Protein AF-A0A2T0SYJ7-F1 (afdb_monomer)

Radius of gyration: 14.95 Å; Cα contacts (8 Å, |Δi|>4): 215; chains: 1; bounding box: 53×26×45 Å

Nearest PDB structures (foldseek):
  6evk-assembly1_C  TM=2.435E-01  e=1.476E-01  Influenza A virus (A/little yellow-shouldered bat/Guatemala/060/2010(H17N10))
  9f37-assembly1_C  TM=2.510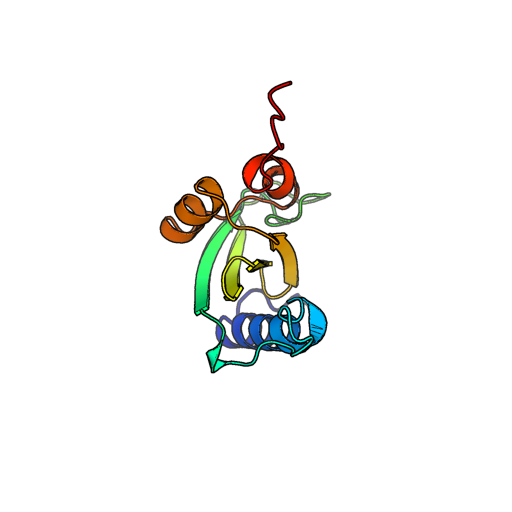E-01  e=4.273E-01  Influenza A virus
  4u6o-assembly2_B  TM=2.424E-01  e=6.620E-01  Influenza A virus (A/Puerto Rico/8/1934(H1N1))
  6eux-assembly1_A  TM=1.735E-01  e=4.273E-01  Influenza B virus (B/Memphis/13/2003)
  3gc2-assembly1_A  TM=2.279E-01  e=1.492E+00  Salmonella enterica subsp. enterica serovar Typhimurium

Foldseek 3Di:
DDALFPDQVVLQVLLQVCCQPPVPAADPVRHGDDPVQKDKDKDKDWAQFPCRLADDDTDRDIDIGIWMWIDGPQKIWIDTSSHTQDIQHGFDPQNVVCSVVVHDHRSVVCCVRGDDPPPPDD

Mean predicted aligned error: 6.29 Å

Solvent-accessible surface area (backbone atoms only — not comparable to full-atom values): 7107 Å² total; per-residue (Å²): 137,83,78,75,56,81,47,69,66,58,28,47,52,46,41,54,51,46,34,53,74,62,72,54,70,51,48,101,84,68,49,65,58,52,81,90,56,47,49,80,46,77,48,76,38,80,25,78,22,64,35,45,51,66,56,77,99,42,55,92,38,81,34,74,31,41,34,37,39,43,33,44,88,51,27,35,41,36,21,53,46,42,39,83,61,53,73,37,79,52,67,40,69,59,43,54,52,22,59,75,66,61,52,74,66,30,48,79,50,36,54,76,59,34,48,80,77,82,78,73,84,128

pLDDT: mean 86.08, std 15.87, range [32.88, 98.06]

Organ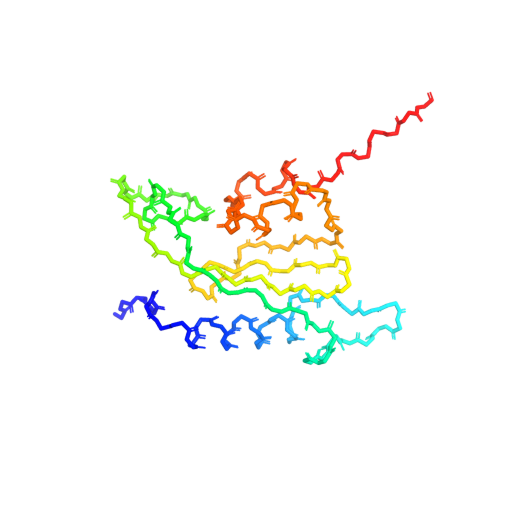ism: NCBI:txid1469603

Secondary structure (DSSP, 8-state):
-----S-HHHHHHHHHHHIIIIISPP-TTSPPP-GGG-EEEEEEEEESSTTGGG-SS--S--EEEEEEEEEETTEEEEEETTEEEEEESS--HHHHHHHHTT-PPPHHHHHHHHS-------

Sequence (122 aa):
MALTADNPVESLAQAVYTALAVDLLPNDQGRRPYQGDINCYHFQQTWGSTALGFGGMGGSAITQAYTTVIVCKQQAVVYFGGRKAYRVDQMNQNFADDLKNHRMASCKRAAERYTEEQLTEV

Structure (mmCIF, N/CA/C/O backbone):
data_AF-A0A2T0SYJ7-F1
#
_entry.id   AF-A0A2T0SYJ7-F1
#
loop_
_atom_site.group_PDB
_atom_site.id
_atom_site.type_symbol
_atom_site.label_atom_id
_atom_site.label_alt_id
_atom_site.label_comp_id
_atom_site.label_asym_id
_atom_site.label_entity_id
_atom_site.label_seq_id
_atom_site.pdbx_PDB_ins_code
_atom_site.Cartn_x
_atom_site.Cartn_y
_atom_site.Cartn_z
_atom_site.occupancy
_atom_site.B_iso_or_equiv
_atom_site.auth_seq_id
_atom_site.auth_comp_id
_atom_site.auth_asym_id
_atom_site.auth_atom_id
_atom_site.pdbx_PDB_model_num
ATOM 1 N N . MET A 1 1 ? 23.222 4.683 -8.579 1.00 36.66 1 MET A N 1
ATOM 2 C CA . MET A 1 1 ? 22.570 3.936 -7.484 1.00 36.66 1 MET A CA 1
ATOM 3 C C . MET A 1 1 ? 21.149 3.645 -7.942 1.00 36.66 1 MET A C 1
ATOM 5 O O . MET A 1 1 ? 20.275 4.488 -7.790 1.00 36.66 1 MET A O 1
ATOM 9 N N . ALA A 1 2 ? 20.979 2.555 -8.695 1.00 33.56 2 ALA A N 1
ATOM 10 C CA . ALA A 1 2 ? 19.696 2.184 -9.283 1.00 33.56 2 ALA A CA 1
ATOM 11 C C . ALA A 1 2 ? 18.777 1.642 -8.184 1.00 33.56 2 ALA A C 1
ATOM 13 O O . ALA A 1 2 ? 19.228 0.954 -7.272 1.00 33.56 2 ALA A O 1
ATOM 14 N N . LEU A 1 3 ? 17.517 2.049 -8.257 1.00 41.28 3 LEU A N 1
ATOM 15 C CA . LEU A 1 3 ? 16.482 1.821 -7.262 1.00 41.28 3 LEU A CA 1
ATOM 16 C C . LEU A 1 3 ? 16.266 0.320 -7.013 1.00 41.28 3 LEU A C 1
ATOM 18 O O . LEU A 1 3 ? 16.219 -0.481 -7.941 1.00 41.28 3 LEU A O 1
ATOM 22 N N . THR A 1 4 ? 16.106 0.003 -5.736 1.00 47.22 4 THR A N 1
ATOM 23 C CA . THR A 1 4 ? 15.784 -1.251 -5.039 1.00 47.22 4 THR A CA 1
ATOM 24 C C . THR A 1 4 ? 14.469 -1.925 -5.486 1.00 47.22 4 THR A C 1
ATOM 26 O O . THR A 1 4 ? 13.646 -2.313 -4.662 1.00 47.22 4 THR A O 1
ATOM 29 N N . ALA A 1 5 ? 14.228 -2.051 -6.793 1.00 48.31 5 ALA A N 1
ATOM 30 C CA . ALA A 1 5 ? 12.949 -2.514 -7.339 1.00 48.31 5 ALA A CA 1
ATOM 31 C C . ALA A 1 5 ? 12.676 -4.026 -7.171 1.00 48.31 5 ALA A C 1
ATOM 33 O O . ALA A 1 5 ? 11.517 -4.421 -7.275 1.00 48.31 5 ALA A O 1
ATOM 34 N N . ASP A 1 6 ? 13.682 -4.852 -6.854 1.00 67.00 6 ASP A N 1
ATOM 35 C CA . ASP A 1 6 ? 13.569 -6.316 -6.995 1.00 67.00 6 ASP A CA 1
ATOM 36 C C . ASP A 1 6 ? 13.714 -7.151 -5.714 1.00 67.00 6 ASP A C 1
ATOM 38 O O . ASP A 1 6 ? 13.605 -8.375 -5.783 1.00 67.00 6 ASP A O 1
ATOM 42 N N . ASN A 1 7 ? 13.908 -6.552 -4.532 1.00 84.06 7 ASN A N 1
ATOM 43 C CA . ASN A 1 7 ? 13.946 -7.335 -3.292 1.00 84.06 7 ASN A CA 1
ATOM 44 C C . ASN A 1 7 ? 12.568 -7.332 -2.584 1.00 84.06 7 ASN A C 1
ATOM 46 O O . ASN A 1 7 ? 12.191 -6.322 -1.970 1.00 84.06 7 ASN A O 1
ATOM 50 N N . PRO A 1 8 ? 11.798 -8.443 -2.632 1.00 88.06 8 PRO A N 1
ATOM 51 C CA . PRO A 1 8 ? 10.495 -8.527 -1.968 1.00 88.06 8 PRO A CA 1
ATOM 52 C C . PRO A 1 8 ? 10.602 -8.331 -0.454 1.00 88.06 8 PRO A C 1
ATOM 54 O O . PRO A 1 8 ? 9.768 -7.662 0.148 1.00 88.06 8 PRO A O 1
ATOM 57 N N . VAL A 1 9 ? 11.662 -8.856 0.168 1.00 90.62 9 VAL A N 1
ATOM 58 C CA . VAL A 1 9 ? 11.845 -8.782 1.622 1.00 90.62 9 VAL A CA 1
ATOM 59 C C . VAL A 1 9 ? 12.136 -7.350 2.057 1.00 90.62 9 VAL A C 1
ATOM 61 O O . VAL A 1 9 ? 11.539 -6.875 3.018 1.00 90.62 9 VAL A O 1
ATOM 64 N N 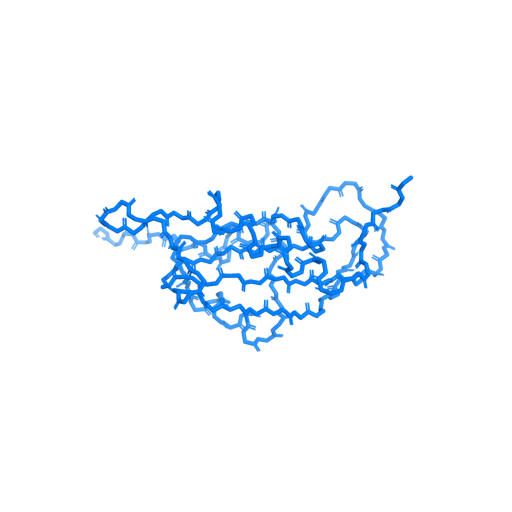. GLU A 1 10 ? 13.005 -6.638 1.339 1.00 89.19 10 GLU A N 1
ATOM 65 C CA . GLU A 1 10 ? 13.327 -5.242 1.665 1.00 89.19 10 GLU A CA 1
ATOM 66 C C . GLU A 1 10 ? 12.121 -4.323 1.476 1.00 89.19 10 GLU A C 1
ATOM 68 O O . GLU A 1 10 ? 11.812 -3.522 2.357 1.00 89.19 10 GLU A O 1
ATOM 73 N N . SER A 1 11 ? 11.406 -4.452 0.355 1.00 88.25 11 SER A N 1
ATOM 74 C CA . SER A 1 11 ? 10.230 -3.618 0.087 1.00 88.25 11 SER A CA 1
ATOM 75 C C . SER A 1 11 ? 9.092 -3.874 1.083 1.00 88.25 11 SER A C 1
ATOM 77 O O . SER A 1 11 ? 8.420 -2.927 1.502 1.00 88.25 11 SER A O 1
ATOM 79 N N . LEU A 1 12 ? 8.910 -5.123 1.518 1.00 92.31 12 LEU A N 1
ATOM 80 C CA . LEU A 1 12 ? 7.991 -5.486 2.592 1.00 92.31 12 LEU A CA 1
ATOM 81 C C . LEU A 1 12 ? 8.436 -4.909 3.943 1.00 92.31 12 LEU A C 1
ATOM 83 O O . LEU A 1 12 ? 7.650 -4.231 4.606 1.00 92.31 12 LEU A O 1
ATOM 87 N N . ALA A 1 13 ? 9.687 -5.146 4.343 1.00 91.62 13 ALA A N 1
ATOM 88 C CA . ALA A 1 13 ? 10.221 -4.686 5.623 1.00 91.62 13 ALA A CA 1
ATOM 89 C C . ALA A 1 13 ? 10.155 -3.158 5.742 1.00 91.62 13 ALA A C 1
ATOM 91 O O . ALA A 1 13 ? 9.710 -2.637 6.766 1.00 91.62 13 ALA A O 1
ATOM 92 N N . GLN A 1 14 ? 10.518 -2.444 4.673 1.00 91.88 14 GLN A N 1
ATOM 93 C CA . GLN A 1 14 ? 10.432 -0.990 4.609 1.00 91.88 14 GLN A CA 1
ATOM 94 C C . GLN A 1 14 ? 8.985 -0.505 4.750 1.00 91.88 14 GLN A C 1
ATOM 96 O O . GLN A 1 14 ? 8.723 0.396 5.545 1.00 91.88 14 GLN A O 1
ATOM 101 N N . ALA A 1 15 ? 8.042 -1.109 4.021 1.00 94.12 15 ALA A N 1
ATOM 102 C CA . ALA A 1 15 ? 6.631 -0.737 4.091 1.00 94.12 15 ALA A CA 1
ATOM 103 C C . ALA A 1 15 ? 6.053 -0.951 5.498 1.00 94.12 15 ALA A C 1
ATOM 105 O O . ALA A 1 15 ? 5.412 -0.051 6.032 1.00 94.12 15 ALA A O 1
ATOM 106 N N . VAL A 1 16 ? 6.326 -2.097 6.133 1.00 94.38 16 VAL A N 1
ATOM 107 C CA . VAL A 1 16 ? 5.875 -2.382 7.506 1.00 94.38 16 VAL A CA 1
ATOM 108 C C . VAL A 1 16 ? 6.480 -1.388 8.496 1.00 94.38 16 VAL A C 1
ATOM 110 O O . VAL A 1 16 ? 5.759 -0.821 9.319 1.00 94.38 16 VAL A O 1
ATOM 113 N N . TYR A 1 17 ? 7.789 -1.142 8.404 1.00 93.75 17 TYR A N 1
ATOM 114 C CA . TYR A 1 17 ? 8.482 -0.208 9.286 1.00 93.75 17 TYR A CA 1
ATOM 115 C C . TYR A 1 17 ? 7.906 1.209 9.171 1.00 93.75 17 TYR A C 1
ATOM 117 O O . TYR A 1 17 ? 7.536 1.814 10.178 1.00 93.75 17 TYR A O 1
ATOM 125 N N . THR A 1 18 ? 7.775 1.736 7.950 1.00 94.38 18 THR A N 1
ATOM 126 C CA . THR A 1 18 ? 7.265 3.096 7.730 1.00 94.38 18 THR A CA 1
ATOM 127 C C . THR A 1 18 ? 5.780 3.222 8.080 1.00 94.38 18 THR A C 1
ATOM 129 O O . THR A 1 18 ? 5.385 4.231 8.671 1.00 94.38 18 THR A O 1
ATOM 132 N N . ALA A 1 19 ? 4.970 2.193 7.807 1.00 94.69 19 ALA A N 1
ATOM 133 C CA . ALA A 1 19 ? 3.550 2.187 8.147 1.00 94.69 19 ALA A CA 1
ATOM 134 C C . ALA A 1 19 ? 3.322 2.347 9.652 1.00 94.69 19 ALA A C 1
ATOM 136 O O . ALA A 1 19 ? 2.570 3.225 10.071 1.00 94.69 19 ALA A O 1
ATOM 137 N N . LEU A 1 20 ? 4.005 1.535 10.463 1.00 93.75 20 LEU A N 1
ATOM 138 C CA . LEU A 1 20 ? 3.860 1.550 11.920 1.00 93.75 20 LEU A CA 1
ATOM 139 C C . LEU A 1 20 ? 4.476 2.807 12.553 1.00 93.75 20 LEU A C 1
ATOM 141 O O . LEU A 1 20 ? 3.931 3.353 13.514 1.00 93.75 20 LEU A O 1
ATOM 145 N N . ALA A 1 21 ? 5.598 3.290 12.011 1.00 91.69 21 ALA A N 1
ATOM 146 C CA . ALA A 1 21 ? 6.295 4.448 12.559 1.00 91.69 21 ALA A CA 1
ATOM 147 C C . ALA A 1 21 ? 5.579 5.775 12.262 1.00 91.69 21 ALA A C 1
ATOM 149 O O . ALA A 1 21 ? 5.548 6.660 13.120 1.00 91.69 21 ALA A O 1
ATOM 150 N N . VAL A 1 22 ? 5.025 5.933 11.054 1.00 92.38 22 VAL A N 1
ATOM 151 C CA . VAL A 1 22 ? 4.615 7.252 10.550 1.00 92.38 22 VAL A CA 1
ATOM 152 C C . VAL A 1 22 ? 3.236 7.244 9.900 1.00 92.38 22 VAL A C 1
ATOM 154 O O . VAL A 1 22 ? 2.420 8.096 10.251 1.00 92.38 22 VAL A O 1
ATOM 157 N N . ASP A 1 23 ? 2.975 6.332 8.960 1.00 93.88 23 ASP A N 1
ATOM 158 C CA . ASP A 1 23 ? 1.880 6.527 7.999 1.00 93.88 23 ASP A CA 1
ATOM 159 C C . ASP A 1 23 ? 0.493 6.123 8.513 1.00 93.88 23 ASP A C 1
ATOM 161 O O . ASP A 1 23 ? -0.498 6.764 8.140 1.00 93.88 23 ASP A O 1
ATOM 165 N N . LEU A 1 24 ? 0.412 5.096 9.365 1.00 92.62 24 LEU A N 1
ATOM 166 C CA . LEU A 1 24 ? -0.831 4.729 10.041 1.00 92.62 24 LEU A CA 1
ATOM 167 C C . LEU A 1 24 ? -1.168 5.750 11.126 1.00 92.62 24 LEU A C 1
ATOM 169 O O . LEU A 1 24 ? -0.300 6.185 11.894 1.00 92.62 24 LEU A O 1
ATOM 173 N N . LEU A 1 25 ? -2.449 6.112 11.205 1.00 91.69 25 LEU A N 1
ATOM 174 C CA . LEU A 1 25 ? -2.926 6.992 12.260 1.00 91.69 25 LEU A CA 1
ATOM 175 C C . LEU A 1 25 ? -3.041 6.219 13.582 1.00 91.69 25 LEU A C 1
ATOM 177 O O . LEU A 1 25 ? -3.303 5.011 13.579 1.00 91.69 25 LEU A O 1
ATOM 181 N N . PRO A 1 26 ? -2.870 6.901 14.727 1.00 90.19 26 PRO A N 1
ATOM 182 C CA . PRO A 1 26 ? -3.213 6.329 16.019 1.00 90.19 26 PRO A CA 1
ATOM 183 C C . PRO A 1 26 ? -4.683 5.895 16.076 1.00 90.19 26 PRO A C 1
ATOM 185 O O . PRO A 1 26 ? -5.532 6.418 15.354 1.00 90.19 26 PRO A O 1
ATOM 188 N N . ASN A 1 27 ? -4.984 4.947 16.959 1.00 86.62 27 ASN A N 1
ATOM 189 C CA . ASN A 1 27 ? -6.365 4.591 17.275 1.00 86.62 27 ASN A CA 1
ATOM 190 C C . ASN A 1 27 ? -7.063 5.700 18.095 1.00 86.62 27 ASN A C 1
ATOM 192 O O . ASN A 1 27 ? -6.433 6.679 18.493 1.00 86.62 27 ASN A O 1
ATOM 196 N N . ASP A 1 28 ? -8.343 5.505 18.422 1.00 85.00 28 ASP A N 1
ATOM 197 C CA . ASP A 1 28 ? -9.157 6.475 19.181 1.00 85.00 28 ASP A CA 1
ATOM 198 C C . ASP A 1 28 ? -8.609 6.792 20.588 1.00 85.00 28 ASP A C 1
ATOM 200 O O . ASP A 1 28 ? -8.987 7.783 21.204 1.00 85.00 28 ASP A O 1
ATOM 204 N N . GLN A 1 29 ? -7.695 5.964 21.103 1.00 86.75 29 GLN A N 1
ATOM 205 C CA . GLN A 1 29 ? -7.006 6.159 22.382 1.00 86.75 29 GLN A CA 1
ATOM 206 C C . GLN A 1 29 ? -5.640 6.851 22.220 1.00 86.75 29 GLN A C 1
ATOM 208 O O . GLN A 1 29 ? -4.879 6.951 23.180 1.00 86.75 29 GLN A O 1
ATOM 213 N N . GLY A 1 30 ? -5.282 7.280 21.007 1.00 88.75 30 GLY A N 1
ATOM 214 C CA . GLY A 1 30 ? -3.994 7.900 20.696 1.00 88.75 30 GLY A CA 1
ATOM 215 C C . GLY A 1 30 ? -2.817 6.920 20.620 1.00 88.75 30 GLY A C 1
ATOM 216 O O . GLY A 1 30 ? -1.673 7.350 20.460 1.00 88.75 30 GLY A O 1
ATOM 217 N N . ARG A 1 31 ? -3.055 5.603 20.697 1.00 90.88 31 ARG A N 1
ATOM 218 C CA . ARG A 1 31 ? -2.001 4.584 20.586 1.00 90.88 31 ARG A CA 1
ATOM 219 C C . ARG A 1 31 ? -1.682 4.315 19.117 1.00 90.88 31 ARG A C 1
ATOM 221 O O . ARG A 1 31 ? -2.584 4.011 18.335 1.00 90.88 31 ARG A O 1
ATOM 228 N N . ARG A 1 32 ? -0.397 4.348 18.747 1.00 90.44 32 ARG A N 1
ATOM 229 C CA . ARG A 1 32 ? 0.048 3.869 17.429 1.00 90.44 32 ARG A CA 1
ATOM 230 C C . ARG A 1 32 ? -0.186 2.354 17.286 1.00 90.44 32 ARG A C 1
ATOM 232 O O . ARG A 1 32 ? 0.000 1.629 18.268 1.00 90.44 32 ARG A O 1
ATOM 239 N N . PRO A 1 33 ? -0.585 1.871 16.097 1.00 92.62 33 PRO A N 1
ATOM 240 C CA . PRO A 1 33 ? -0.662 0.439 15.827 1.00 92.62 33 PRO A CA 1
ATOM 241 C C . PRO A 1 33 ? 0.694 -0.257 16.001 1.00 92.62 33 PRO A C 1
ATOM 243 O O . PRO A 1 33 ? 1.739 0.343 15.742 1.00 92.62 33 PRO A O 1
ATOM 246 N N . TYR A 1 34 ? 0.679 -1.526 16.409 1.00 91.31 34 TYR A N 1
ATOM 247 C CA . TYR A 1 34 ? 1.855 -2.406 16.410 1.00 91.31 34 TYR A CA 1
ATOM 248 C C . TYR A 1 34 ? 1.656 -3.596 15.460 1.00 91.31 34 TYR A C 1
ATOM 250 O O . TYR A 1 34 ? 0.593 -3.766 14.873 1.00 91.31 34 TYR A O 1
ATOM 258 N N . GLN A 1 35 ? 2.681 -4.438 15.292 1.00 89.38 35 GLN A N 1
ATOM 259 C CA . GLN A 1 35 ? 2.673 -5.539 14.313 1.00 89.38 35 GLN A CA 1
ATOM 260 C C . GLN A 1 35 ? 1.477 -6.500 14.433 1.00 89.38 35 GLN A C 1
ATOM 262 O O . GLN A 1 35 ? 1.024 -7.021 13.424 1.00 89.38 35 GLN A O 1
ATOM 267 N N . GLY A 1 36 ? 0.949 -6.723 15.639 1.00 92.19 36 GLY A N 1
ATOM 268 C CA . GLY A 1 36 ? -0.217 -7.588 15.853 1.00 92.19 36 GLY A CA 1
ATOM 269 C C . GLY A 1 36 ? -1.563 -6.932 15.529 1.00 92.19 36 GLY A C 1
ATOM 270 O O . GLY A 1 36 ? -2.571 -7.627 15.519 1.00 92.19 36 GLY A O 1
ATOM 271 N N . ASP A 1 37 ? -1.591 -5.622 15.266 1.00 93.12 37 ASP A N 1
ATOM 272 C CA . ASP A 1 37 ? -2.803 -4.887 14.884 1.00 93.12 37 ASP A CA 1
ATOM 273 C C . ASP A 1 37 ? -3.007 -4.837 13.358 1.00 93.12 37 ASP A C 1
ATOM 275 O O . ASP A 1 37 ? -4.036 -4.338 12.891 1.00 93.12 37 ASP A O 1
ATOM 279 N N . ILE A 1 38 ? -2.017 -5.290 12.576 1.00 95.81 38 ILE A N 1
ATOM 280 C CA . ILE A 1 38 ? -1.994 -5.107 11.124 1.00 95.81 38 ILE A CA 1
ATOM 281 C C . ILE A 1 38 ? -2.146 -6.419 10.362 1.00 95.81 38 ILE A C 1
ATOM 283 O O . ILE A 1 38 ? -1.594 -7.450 10.732 1.00 95.81 38 ILE A O 1
ATOM 287 N N . ASN A 1 39 ? -2.822 -6.336 9.222 1.00 96.75 39 ASN A N 1
ATOM 288 C CA . ASN A 1 39 ? -2.746 -7.337 8.170 1.00 96.75 39 ASN A CA 1
ATOM 289 C C . ASN A 1 39 ? -1.858 -6.804 7.050 1.00 96.75 39 ASN A C 1
ATOM 291 O O . ASN A 1 39 ? -1.970 -5.643 6.652 1.00 96.75 39 ASN A O 1
ATOM 295 N N . CYS A 1 40 ? -0.980 -7.657 6.534 1.00 96.31 40 CYS A N 1
ATOM 296 C CA . CYS A 1 40 ? -0.076 -7.304 5.453 1.00 96.31 40 CYS A CA 1
ATOM 297 C C . CYS A 1 40 ? -0.369 -8.147 4.213 1.00 96.31 40 CYS A C 1
ATOM 299 O O . CYS A 1 40 ? -0.405 -9.374 4.280 1.00 96.31 40 CYS A O 1
ATOM 301 N N . TYR A 1 41 ? -0.529 -7.468 3.081 1.00 97.62 41 TYR A N 1
ATOM 302 C CA . TYR A 1 41 ? -0.658 -8.075 1.765 1.00 97.62 41 TYR A CA 1
ATOM 303 C C . TYR A 1 41 ? 0.509 -7.609 0.908 1.00 97.62 41 TYR A C 1
ATOM 305 O O . TYR A 1 41 ? 0.783 -6.412 0.832 1.00 97.62 41 TYR A O 1
ATOM 313 N N . HIS A 1 42 ? 1.204 -8.544 0.270 1.00 96.44 42 HIS A N 1
ATOM 314 C CA . HIS A 1 42 ? 2.383 -8.253 -0.534 1.00 96.44 42 HIS A CA 1
ATOM 315 C C . HIS A 1 42 ? 2.351 -9.087 -1.812 1.00 96.44 42 HIS A C 1
ATOM 317 O O . HIS A 1 42 ? 2.351 -10.316 -1.754 1.00 96.44 42 HIS A O 1
ATOM 323 N N . PHE A 1 43 ? 2.278 -8.427 -2.966 1.00 95.94 43 PHE A N 1
ATOM 324 C CA . PHE A 1 43 ? 2.104 -9.086 -4.261 1.00 95.94 43 PHE A CA 1
ATOM 325 C C . PHE A 1 43 ? 2.758 -8.291 -5.390 1.00 95.94 43 PHE A C 1
ATOM 327 O O . PHE A 1 43 ? 2.905 -7.073 -5.308 1.00 95.94 43 PHE A O 1
ATOM 334 N N . GLN A 1 44 ? 3.144 -8.967 -6.472 1.00 94.00 44 GLN A N 1
ATOM 335 C CA . GLN A 1 44 ? 3.622 -8.285 -7.674 1.00 94.00 44 GLN A CA 1
ATOM 336 C C . GLN A 1 44 ? 2.455 -7.679 -8.454 1.00 94.00 44 GLN A C 1
ATOM 338 O O . GLN A 1 44 ? 1.441 -8.336 -8.683 1.00 94.00 44 GLN A O 1
ATOM 343 N N . GLN A 1 45 ? 2.627 -6.440 -8.910 1.00 93.56 45 GLN A N 1
ATOM 344 C CA . GLN A 1 45 ? 1.676 -5.754 -9.774 1.00 93.56 45 GLN A CA 1
ATOM 345 C C . GLN A 1 45 ? 2.387 -5.187 -11.007 1.00 93.56 45 GLN A C 1
ATOM 347 O O . GLN A 1 45 ? 3.517 -4.702 -10.940 1.00 93.56 45 GLN A O 1
ATOM 352 N N . THR A 1 46 ? 1.707 -5.257 -12.149 1.00 91.06 46 THR A N 1
ATOM 353 C CA . THR A 1 46 ? 2.202 -4.738 -13.427 1.00 91.06 46 THR A CA 1
ATOM 354 C C . THR A 1 46 ? 1.631 -3.347 -13.699 1.00 91.06 46 THR A C 1
ATOM 356 O O . THR A 1 46 ? 0.441 -3.104 -13.499 1.00 91.06 46 THR A O 1
ATOM 359 N N . TRP A 1 47 ? 2.474 -2.447 -14.197 1.00 88.56 47 TRP A N 1
ATOM 360 C CA . TRP A 1 47 ? 2.159 -1.055 -14.501 1.00 88.56 47 TRP A CA 1
ATOM 361 C C . TRP A 1 47 ? 2.489 -0.739 -15.957 1.00 88.56 47 TRP A C 1
ATOM 363 O O . TRP A 1 47 ? 3.543 -1.117 -16.451 1.00 88.56 47 TRP A O 1
ATOM 373 N N . GLY A 1 48 ? 1.619 0.001 -16.646 1.00 83.81 48 GLY A N 1
ATOM 374 C CA . GLY A 1 48 ? 1.828 0.406 -18.045 1.00 83.81 48 GLY A CA 1
ATOM 375 C C . GLY A 1 48 ? 2.808 1.571 -18.250 1.00 83.81 48 GLY A C 1
ATOM 376 O O . GLY A 1 48 ? 2.797 2.184 -19.312 1.00 83.81 48 GLY A O 1
ATOM 377 N N . SER A 1 49 ? 3.594 1.938 -17.236 1.00 80.50 49 SER A N 1
ATOM 378 C CA . SER A 1 49 ? 4.548 3.050 -17.288 1.00 80.50 49 SER A CA 1
ATOM 379 C C . SER A 1 49 ? 5.732 2.795 -16.360 1.00 80.50 49 SER A C 1
ATOM 381 O O . SER A 1 49 ? 5.571 2.195 -15.294 1.00 80.50 49 SER A O 1
ATOM 383 N N . THR A 1 50 ? 6.900 3.347 -16.706 1.00 79.00 50 THR A N 1
ATOM 384 C CA . THR A 1 50 ? 8.081 3.346 -15.822 1.00 79.00 50 THR A CA 1
ATOM 385 C C . THR A 1 50 ? 7.911 4.231 -14.588 1.00 79.00 50 THR A C 1
ATOM 387 O O . THR A 1 50 ? 8.687 4.123 -13.645 1.00 79.00 50 THR A O 1
ATOM 390 N N . ALA A 1 51 ? 6.900 5.105 -14.568 1.00 80.06 51 ALA A N 1
ATOM 391 C CA . ALA A 1 51 ? 6.541 5.886 -13.388 1.00 80.06 51 ALA A CA 1
ATOM 392 C C . ALA A 1 51 ? 5.769 5.064 -12.333 1.00 80.06 51 ALA A C 1
ATOM 394 O O . ALA A 1 51 ? 5.388 5.598 -11.289 1.00 80.06 51 ALA A O 1
ATOM 395 N N . LEU A 1 52 ? 5.534 3.769 -12.594 1.00 81.56 52 LEU A N 1
ATOM 396 C CA . LEU A 1 52 ? 4.690 2.885 -11.789 1.00 81.56 52 LEU A CA 1
ATOM 397 C C . LEU A 1 52 ? 3.279 3.480 -11.605 1.00 81.56 52 LEU A C 1
ATOM 399 O O . LEU A 1 52 ? 2.819 4.322 -12.379 1.00 81.56 52 LEU A O 1
ATOM 403 N N . GLY A 1 53 ? 2.576 3.057 -10.556 1.00 83.62 53 GLY A N 1
ATOM 404 C CA . GLY A 1 53 ? 1.294 3.625 -10.153 1.00 83.62 53 GLY A CA 1
ATOM 405 C C . GLY A 1 53 ? 1.353 5.075 -9.659 1.00 83.62 53 GLY A C 1
ATOM 406 O O . GLY A 1 53 ? 0.301 5.612 -9.334 1.00 83.62 53 GLY A O 1
ATOM 407 N N . PHE A 1 54 ? 2.519 5.732 -9.598 1.00 87.12 54 PHE A N 1
ATOM 408 C CA . PHE A 1 54 ? 2.633 7.115 -9.108 1.00 87.12 54 PHE A CA 1
ATOM 409 C C . PHE A 1 54 ? 2.224 8.166 -10.153 1.00 87.12 54 PHE A C 1
ATOM 411 O O . PHE A 1 54 ? 1.763 9.245 -9.785 1.00 87.12 54 PHE A O 1
ATOM 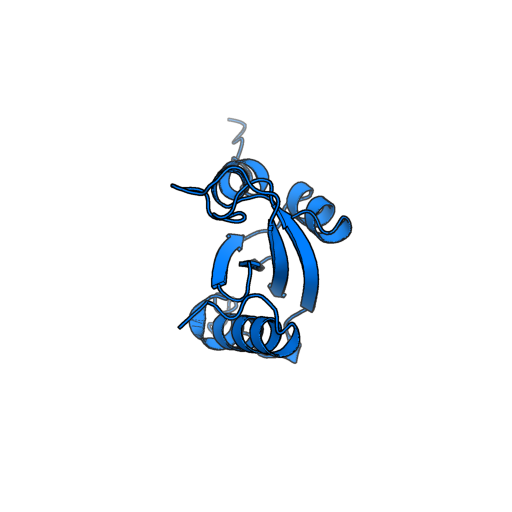418 N N . GLY A 1 55 ? 2.347 7.850 -11.448 1.00 80.25 55 GLY A N 1
ATOM 419 C CA . GLY A 1 55 ? 2.184 8.822 -12.536 1.00 80.25 55 GLY A CA 1
ATOM 420 C C . GLY A 1 55 ? 3.394 9.757 -12.705 1.00 80.25 55 GLY A C 1
ATOM 421 O O . GLY A 1 55 ? 4.397 9.625 -12.010 1.00 80.25 55 GLY A O 1
ATOM 422 N N . GLY A 1 56 ? 3.312 10.700 -13.651 1.00 77.50 56 GLY A N 1
ATOM 423 C CA . GLY A 1 56 ? 4.401 11.630 -13.995 1.00 77.50 56 GLY A CA 1
ATOM 424 C C . GLY A 1 56 ? 5.118 11.286 -15.307 1.00 77.50 56 GLY A C 1
ATOM 425 O O . GLY A 1 56 ? 4.607 10.507 -16.112 1.00 77.50 56 GLY A O 1
ATOM 426 N N . MET A 1 57 ? 6.293 11.889 -15.539 1.00 69.38 57 MET A N 1
ATOM 427 C CA . MET A 1 57 ? 7.130 11.613 -16.717 1.00 69.38 57 MET A CA 1
ATOM 428 C C . MET A 1 57 ? 7.766 10.221 -16.600 1.00 69.38 57 MET A C 1
ATOM 430 O O . MET A 1 57 ? 8.840 10.059 -16.026 1.00 69.38 57 MET A O 1
ATOM 434 N N . GLY A 1 58 ? 7.079 9.214 -17.132 1.00 66.56 58 GLY A N 1
ATOM 435 C CA . GLY A 1 58 ? 7.592 7.861 -17.317 1.00 66.56 58 GLY A CA 1
ATOM 436 C C . GLY A 1 58 ? 7.545 7.461 -18.787 1.00 66.56 58 GLY A C 1
ATOM 437 O O . GLY A 1 58 ? 6.681 7.916 -19.536 1.00 66.56 58 GLY A O 1
ATOM 438 N N . GLY A 1 59 ? 8.463 6.594 -19.206 1.00 69.38 59 GLY A N 1
ATOM 439 C CA . GLY A 1 59 ? 8.407 5.971 -20.522 1.00 69.38 59 GLY A CA 1
ATOM 440 C C . GLY A 1 59 ? 7.189 5.054 -20.653 1.00 69.38 59 GLY A C 1
ATOM 441 O O . GLY A 1 59 ? 6.658 4.544 -19.659 1.00 69.38 59 GLY A O 1
ATOM 442 N N . SER A 1 60 ? 6.761 4.824 -21.894 1.00 68.62 60 SER A N 1
ATOM 443 C CA . SER A 1 60 ? 5.768 3.795 -22.224 1.00 68.62 60 SER A CA 1
ATOM 444 C C . SER A 1 60 ? 6.433 2.421 -22.185 1.00 68.62 60 SER A C 1
ATOM 446 O O . SER A 1 60 ? 6.826 1.881 -23.215 1.00 68.62 60 SER A O 1
ATOM 448 N N . ALA A 1 61 ? 6.615 1.880 -20.983 1.00 80.00 61 ALA A N 1
ATOM 449 C CA . ALA A 1 61 ? 7.126 0.532 -20.781 1.00 80.00 61 ALA A CA 1
ATOM 450 C C . ALA A 1 61 ? 6.334 -0.172 -19.679 1.00 80.00 61 ALA A C 1
ATOM 452 O O . ALA A 1 61 ? 6.024 0.417 -18.638 1.00 80.00 61 ALA A O 1
ATOM 453 N N . ILE A 1 62 ? 6.028 -1.446 -19.918 1.00 80.50 62 ILE A N 1
ATOM 454 C CA . ILE A 1 62 ? 5.423 -2.322 -18.919 1.00 80.50 62 ILE A CA 1
ATOM 455 C C . ILE A 1 62 ? 6.467 -2.569 -17.828 1.00 80.50 62 ILE A C 1
ATOM 457 O O . ILE A 1 62 ? 7.544 -3.086 -18.107 1.00 80.50 62 ILE A O 1
ATOM 461 N N . THR A 1 63 ? 6.151 -2.181 -16.597 1.00 85.19 63 THR A N 1
ATOM 462 C CA . THR A 1 63 ? 7.047 -2.293 -15.442 1.00 85.19 63 THR A CA 1
ATOM 463 C C . THR A 1 63 ? 6.372 -3.109 -14.351 1.00 85.19 63 THR A C 1
ATOM 465 O O . THR A 1 63 ? 5.204 -2.880 -14.041 1.00 85.19 63 THR A O 1
ATOM 468 N N . GLN A 1 64 ? 7.090 -4.052 -13.751 1.00 86.38 64 GLN A N 1
ATOM 469 C CA . GLN A 1 64 ? 6.612 -4.804 -12.591 1.00 86.38 64 GLN A CA 1
ATOM 470 C C . GLN A 1 64 ? 7.191 -4.207 -11.311 1.00 86.38 64 GLN A C 1
ATOM 472 O O . GLN A 1 64 ? 8.343 -3.785 -11.283 1.00 86.38 64 GLN A O 1
ATOM 477 N N . ALA A 1 65 ? 6.381 -4.145 -10.258 1.00 89.00 65 ALA A N 1
ATOM 478 C CA . ALA A 1 65 ? 6.835 -3.760 -8.929 1.00 89.00 65 ALA A CA 1
ATOM 479 C C . ALA A 1 65 ? 6.000 -4.463 -7.860 1.00 89.00 65 ALA A C 1
ATOM 481 O O . ALA A 1 65 ? 4.805 -4.711 -8.046 1.00 89.00 65 ALA A O 1
ATOM 482 N N . TYR A 1 66 ? 6.618 -4.739 -6.714 1.00 93.38 66 TYR A N 1
ATOM 483 C CA . TYR A 1 66 ? 5.887 -5.212 -5.548 1.00 93.38 66 TYR A CA 1
ATOM 484 C C . TYR A 1 66 ? 4.966 -4.122 -5.001 1.00 93.38 66 TYR A C 1
ATOM 486 O O . TYR A 1 66 ? 5.367 -2.969 -4.832 1.00 93.38 66 TYR A O 1
ATOM 494 N N . THR A 1 67 ? 3.731 -4.505 -4.715 1.00 95.69 67 THR A N 1
ATOM 495 C CA . THR A 1 67 ? 2.740 -3.698 -4.016 1.00 95.69 67 THR A CA 1
ATOM 496 C C . THR A 1 67 ? 2.574 -4.263 -2.617 1.00 95.69 67 THR A C 1
ATOM 498 O O . THR A 1 67 ? 2.305 -5.453 -2.457 1.00 95.69 67 THR A O 1
ATOM 501 N N . THR A 1 68 ? 2.742 -3.408 -1.610 1.00 97.62 68 THR A N 1
ATOM 502 C CA . THR A 1 68 ? 2.494 -3.761 -0.210 1.00 97.62 68 THR A CA 1
ATOM 503 C C . THR A 1 68 ? 1.306 -2.962 0.291 1.00 97.62 68 THR A C 1
ATOM 505 O O . THR A 1 68 ? 1.299 -1.736 0.187 1.00 97.62 68 THR A O 1
ATOM 508 N N . VAL A 1 69 ? 0.317 -3.644 0.856 1.00 98.06 69 VAL A N 1
ATOM 509 C CA . VAL A 1 69 ? -0.848 -3.033 1.494 1.00 98.06 69 VAL A CA 1
ATOM 510 C C . VAL A 1 69 ? -0.830 -3.406 2.967 1.00 98.06 69 VAL A C 1
ATOM 512 O O . VAL A 1 69 ? -0.883 -4.586 3.319 1.00 98.06 69 VAL A O 1
ATOM 515 N N . ILE A 1 70 ? -0.729 -2.394 3.824 1.00 97.94 70 ILE A N 1
ATOM 516 C CA . ILE A 1 70 ? -0.801 -2.545 5.276 1.00 97.94 70 ILE A CA 1
ATOM 517 C C . ILE A 1 70 ? -2.180 -2.086 5.721 1.00 97.94 70 ILE A C 1
ATOM 519 O O . ILE A 1 70 ? -2.509 -0.914 5.564 1.00 97.94 70 ILE A O 1
ATOM 523 N N . VAL A 1 71 ? -2.972 -3.004 6.266 1.00 97.06 71 VAL A N 1
ATOM 524 C CA . VAL A 1 71 ? -4.333 -2.751 6.746 1.00 97.06 71 VAL A CA 1
ATOM 525 C C . VAL A 1 71 ? -4.341 -2.754 8.268 1.00 97.06 71 VAL A C 1
ATOM 527 O O . VAL A 1 71 ? -3.836 -3.688 8.883 1.00 97.06 71 VAL A O 1
ATOM 530 N N . CYS A 1 72 ? -4.951 -1.740 8.873 1.00 95.25 72 CYS A N 1
ATOM 531 C CA . CYS A 1 72 ? -5.181 -1.631 10.310 1.00 95.25 72 CYS A CA 1
ATOM 532 C C . CYS A 1 72 ? -6.629 -1.190 10.545 1.00 95.25 72 CYS A C 1
ATOM 534 O O . CYS A 1 72 ? -6.972 -0.022 10.341 1.00 95.25 72 CYS A O 1
ATOM 536 N N . LYS A 1 73 ? -7.490 -2.112 10.992 1.00 92.00 73 LYS A N 1
ATOM 537 C CA . LYS A 1 73 ? -8.949 -1.901 11.044 1.00 92.00 73 LYS A CA 1
ATOM 538 C C . LYS A 1 73 ? -9.479 -1.427 9.676 1.00 92.00 73 LYS A C 1
ATOM 540 O O . LYS A 1 73 ? -9.330 -2.149 8.701 1.00 92.00 73 LYS A O 1
ATOM 545 N N . GLN A 1 74 ? -10.059 -0.227 9.610 1.00 90.94 74 GLN A N 1
ATOM 546 C CA . GLN A 1 74 ? -10.594 0.395 8.393 1.00 90.94 74 GLN A CA 1
ATOM 547 C C . GLN A 1 74 ? -9.554 1.207 7.607 1.00 90.94 74 GLN A C 1
ATOM 549 O O . GLN A 1 74 ? -9.842 1.621 6.488 1.00 90.94 74 GLN A O 1
ATOM 554 N N . GLN A 1 75 ? -8.368 1.445 8.173 1.00 93.88 75 GLN A N 1
ATOM 555 C CA . GLN A 1 75 ? -7.306 2.194 7.507 1.00 93.88 75 GLN A CA 1
ATOM 556 C C . GLN A 1 75 ? -6.421 1.262 6.686 1.00 93.88 75 GLN A C 1
ATOM 558 O O . GLN A 1 75 ? -6.125 0.141 7.106 1.00 93.88 75 GLN A O 1
ATOM 563 N N . ALA A 1 76 ? -5.918 1.762 5.564 1.00 96.69 76 ALA A N 1
ATOM 564 C CA . ALA A 1 76 ? -4.904 1.084 4.778 1.00 96.69 76 ALA A CA 1
ATOM 565 C C . ALA A 1 76 ? -3.843 2.052 4.251 1.00 96.69 76 ALA A C 1
ATOM 567 O O . ALA A 1 76 ? -4.149 3.174 3.852 1.00 96.69 76 ALA A O 1
ATOM 568 N N . VAL A 1 77 ? -2.591 1.604 4.192 1.00 97.75 77 VAL A N 1
ATOM 569 C CA . VAL A 1 77 ? -1.500 2.313 3.511 1.00 97.75 77 VAL A CA 1
ATOM 570 C C . VAL A 1 77 ? -0.966 1.431 2.393 1.00 97.75 77 VAL A C 1
ATOM 572 O O . VAL A 1 77 ? -0.650 0.260 2.613 1.00 97.75 77 VAL A O 1
ATOM 575 N N . VAL A 1 78 ? -0.869 1.997 1.192 1.00 97.62 78 VAL A N 1
ATOM 576 C CA . VAL A 1 78 ? -0.417 1.304 -0.015 1.00 97.62 78 VAL A CA 1
ATOM 577 C C . VAL A 1 78 ? 0.965 1.809 -0.409 1.00 97.62 78 VAL A C 1
ATOM 579 O O . VAL A 1 78 ? 1.215 3.016 -0.465 1.00 97.62 78 VAL A O 1
ATOM 582 N N . TYR A 1 79 ? 1.857 0.875 -0.721 1.00 95.81 79 TYR A N 1
ATOM 583 C CA . TYR A 1 79 ? 3.223 1.123 -1.164 1.00 95.81 79 TYR A CA 1
ATOM 584 C C . TYR A 1 79 ? 3.457 0.455 -2.518 1.00 95.81 79 TYR A C 1
ATOM 586 O O . TYR A 1 79 ? 3.083 -0.701 -2.700 1.00 95.81 79 TYR A O 1
ATOM 594 N N . PHE A 1 80 ? 4.136 1.144 -3.436 1.00 93.62 80 PHE A N 1
ATOM 595 C CA . PHE A 1 80 ? 4.615 0.572 -4.699 1.00 93.62 80 PHE A CA 1
ATOM 596 C C . PHE A 1 80 ? 6.143 0.585 -4.712 1.00 93.62 80 PHE A C 1
ATOM 598 O O . PHE A 1 80 ? 6.760 1.633 -4.510 1.00 93.62 80 PHE A O 1
ATOM 605 N N . GLY A 1 81 ? 6.766 -0.575 -4.917 1.00 88.88 81 GLY A N 1
ATOM 606 C CA . GLY A 1 81 ? 8.222 -0.734 -4.892 1.00 88.88 81 GLY A CA 1
ATOM 607 C C . GLY A 1 81 ? 8.852 -0.261 -3.577 1.00 88.88 81 GLY A C 1
ATOM 608 O O . GLY A 1 81 ? 9.894 0.386 -3.594 1.00 88.88 81 GLY A O 1
ATOM 609 N N . GLY A 1 82 ? 8.173 -0.482 -2.445 1.00 89.00 82 GLY A N 1
ATOM 610 C CA . GLY A 1 82 ? 8.630 -0.052 -1.116 1.00 89.00 82 GLY A CA 1
ATOM 611 C C . GLY A 1 82 ? 8.446 1.441 -0.798 1.00 89.00 82 GLY A C 1
ATOM 612 O O . GLY A 1 82 ? 8.799 1.875 0.295 1.00 89.00 82 GLY A O 1
ATOM 613 N N . ARG A 1 83 ? 7.875 2.245 -1.706 1.00 91.12 83 ARG A N 1
ATOM 614 C CA . ARG A 1 83 ? 7.609 3.680 -1.491 1.00 91.12 83 ARG A CA 1
ATOM 615 C C . ARG A 1 83 ? 6.121 3.931 -1.267 1.00 91.12 83 ARG A C 1
ATOM 617 O O . ARG A 1 83 ? 5.301 3.374 -1.995 1.00 91.12 83 ARG A O 1
ATOM 624 N N . LYS A 1 84 ? 5.767 4.790 -0.301 1.00 94.62 84 LYS A N 1
ATOM 625 C CA . LYS A 1 84 ? 4.361 5.131 -0.018 1.00 94.62 84 LYS A CA 1
ATOM 626 C C . LYS A 1 84 ? 3.705 5.748 -1.248 1.00 94.62 84 LYS A C 1
ATOM 628 O O . LYS A 1 84 ? 4.176 6.772 -1.738 1.00 94.62 84 LYS A O 1
ATOM 633 N N . ALA A 1 85 ? 2.603 5.150 -1.683 1.00 95.19 85 ALA A N 1
ATOM 634 C CA . ALA A 1 85 ? 1.750 5.645 -2.752 1.00 95.19 85 ALA A CA 1
ATOM 635 C C . ALA A 1 85 ? 0.633 6.528 -2.197 1.00 95.19 85 ALA A C 1
ATOM 637 O O . ALA A 1 85 ? 0.550 7.706 -2.541 1.00 95.19 85 ALA A O 1
ATOM 638 N N . TYR A 1 86 ? -0.200 5.973 -1.319 1.00 96.12 86 TYR A N 1
ATOM 639 C CA . TYR A 1 86 ? -1.327 6.675 -0.709 1.00 96.12 86 TYR A CA 1
ATOM 640 C C . TYR A 1 86 ? -1.810 5.947 0.547 1.00 96.12 86 TYR A C 1
ATOM 642 O O . TYR A 1 86 ? -1.425 4.809 0.822 1.00 96.12 86 TYR A O 1
ATOM 650 N N . ARG A 1 87 ? -2.665 6.632 1.307 1.00 95.88 87 ARG A N 1
ATOM 651 C CA . ARG A 1 87 ? -3.380 6.102 2.466 1.00 95.88 87 ARG A CA 1
ATOM 652 C C . ARG A 1 87 ? -4.879 6.233 2.222 1.00 95.88 87 ARG A C 1
ATOM 654 O O . ARG A 1 87 ? -5.315 7.210 1.621 1.00 95.88 87 ARG A O 1
ATOM 661 N N . VAL A 1 88 ? -5.631 5.252 2.693 1.00 94.88 88 VAL A N 1
ATOM 662 C CA . VAL A 1 88 ? -7.090 5.223 2.700 1.00 94.88 88 VAL A CA 1
ATOM 663 C C . VAL A 1 88 ? -7.523 5.155 4.158 1.00 94.88 88 VAL A C 1
ATOM 665 O O . VAL A 1 88 ? -7.189 4.197 4.852 1.00 94.88 88 VAL A O 1
ATOM 668 N N . ASP A 1 89 ? -8.218 6.185 4.638 1.00 92.69 89 ASP A N 1
ATOM 669 C CA . ASP A 1 89 ? -8.597 6.284 6.056 1.00 92.69 89 ASP A CA 1
AT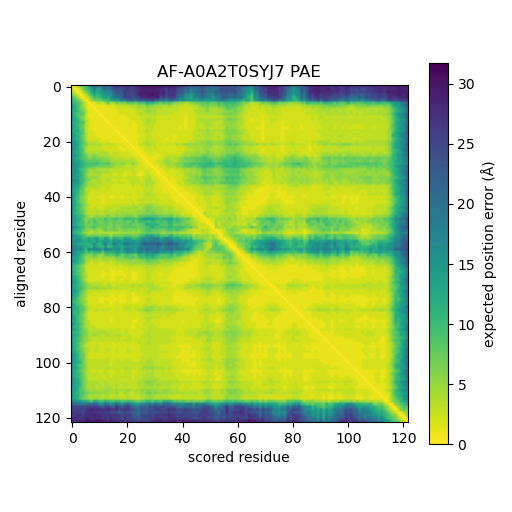OM 670 C C . ASP A 1 89 ? -9.811 5.402 6.388 1.00 92.69 89 ASP A C 1
ATOM 672 O O . ASP A 1 89 ? -9.943 4.933 7.520 1.00 92.69 89 ASP A O 1
ATOM 676 N N . GLN A 1 90 ? -10.666 5.145 5.393 1.00 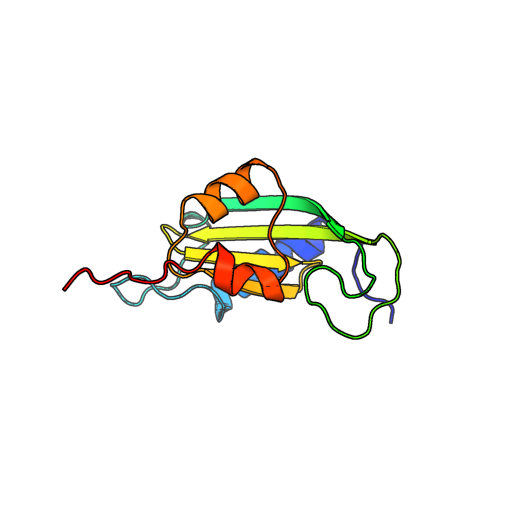92.69 90 GLN A N 1
ATOM 677 C CA . GLN A 1 90 ? -11.794 4.216 5.444 1.00 92.69 90 GLN A CA 1
ATOM 678 C C . GLN A 1 90 ? -11.862 3.429 4.132 1.00 92.69 90 GLN A C 1
ATOM 680 O O . GLN A 1 90 ? -12.134 3.999 3.078 1.00 92.69 90 GLN A O 1
ATOM 685 N N . MET A 1 91 ? -11.572 2.129 4.177 1.00 93.06 91 MET A N 1
ATOM 686 C CA . MET A 1 91 ? -11.673 1.258 3.003 1.00 93.06 91 MET A CA 1
ATOM 687 C C . MET A 1 91 ? -13.135 1.078 2.578 1.00 93.06 91 MET A C 1
ATOM 689 O O . MET A 1 91 ? -13.969 0.667 3.384 1.00 93.06 91 MET A O 1
ATOM 693 N N . ASN A 1 92 ? -13.417 1.314 1.297 1.00 94.69 92 ASN A N 1
ATOM 694 C CA . ASN A 1 92 ? -14.704 1.014 0.671 1.00 94.69 92 ASN A CA 1
ATOM 695 C C . ASN A 1 92 ? -14.677 -0.344 -0.064 1.00 94.69 92 ASN A C 1
ATOM 697 O O . ASN A 1 92 ? -13.648 -1.025 -0.128 1.00 94.69 92 ASN A O 1
ATOM 701 N N . GLN A 1 93 ? -15.805 -0.732 -0.667 1.00 95.06 93 GLN A N 1
ATOM 702 C CA . GLN A 1 93 ? -15.908 -2.001 -1.398 1.00 95.06 93 GLN A CA 1
ATOM 703 C C . GLN A 1 93 ? -14.928 -2.089 -2.581 1.00 95.06 93 GLN A C 1
ATOM 705 O O . GLN A 1 93 ? -14.305 -3.129 -2.776 1.00 95.06 93 GLN A O 1
ATOM 710 N N . ASN A 1 94 ? -14.716 -0.993 -3.323 1.00 96.44 94 ASN A N 1
ATOM 711 C CA . ASN A 1 94 ? -13.752 -0.966 -4.431 1.00 96.44 94 ASN A CA 1
ATOM 712 C C . ASN A 1 94 ? -12.327 -1.274 -3.956 1.00 96.44 94 ASN A C 1
ATOM 714 O O . ASN A 1 94 ? -11.580 -1.954 -4.657 1.00 96.44 94 ASN A O 1
ATOM 718 N N . PHE A 1 95 ? -11.942 -0.770 -2.779 1.00 96.94 95 PHE A N 1
ATOM 719 C CA . PHE A 1 95 ? -10.644 -1.069 -2.186 1.00 96.94 95 PHE A CA 1
ATOM 720 C C . PHE A 1 95 ? -10.527 -2.555 -1.843 1.00 96.94 95 PHE A C 1
ATOM 722 O O . PHE A 1 95 ? -9.529 -3.187 -2.185 1.00 96.94 95 PHE A O 1
ATOM 729 N N . ALA A 1 96 ? -11.551 -3.120 -1.197 1.00 96.06 96 ALA A N 1
ATOM 730 C CA . ALA A 1 96 ? -11.575 -4.536 -0.842 1.00 96.06 96 ALA A CA 1
ATOM 731 C C . ALA A 1 96 ? -11.495 -5.439 -2.086 1.00 96.06 96 ALA A C 1
ATOM 733 O O . ALA A 1 96 ? -10.741 -6.415 -2.096 1.00 96.06 96 ALA A O 1
ATOM 734 N N . ASP A 1 97 ? -12.214 -5.086 -3.153 1.00 97.44 97 ASP A N 1
ATOM 735 C CA . ASP A 1 97 ? -12.205 -5.821 -4.417 1.00 97.44 97 ASP A CA 1
ATOM 736 C C . ASP A 1 97 ? -10.845 -5.731 -5.118 1.00 97.44 97 ASP A C 1
ATOM 738 O O . ASP A 1 97 ? -10.315 -6.744 -5.578 1.00 97.44 97 ASP A O 1
ATOM 742 N N . ASP A 1 98 ? -10.241 -4.544 -5.177 1.00 97.69 98 ASP A N 1
ATOM 743 C CA . ASP A 1 98 ? -8.920 -4.354 -5.781 1.00 97.69 98 ASP A CA 1
ATOM 744 C C . ASP A 1 98 ? -7.828 -5.091 -5.000 1.00 97.69 98 ASP A C 1
ATOM 746 O O . ASP A 1 98 ? -6.957 -5.721 -5.606 1.00 97.69 98 ASP A O 1
ATOM 750 N N . LEU A 1 99 ? -7.906 -5.075 -3.666 1.00 97.62 99 LEU A N 1
ATOM 751 C CA . LEU A 1 99 ? -6.996 -5.813 -2.799 1.00 97.62 99 LEU A CA 1
ATOM 752 C C . LEU A 1 99 ? -7.128 -7.320 -3.021 1.00 97.62 99 LEU A C 1
ATOM 754 O O . LEU A 1 99 ? -6.126 -7.991 -3.252 1.00 97.62 99 LEU A O 1
ATOM 758 N N . LYS A 1 100 ? -8.357 -7.847 -3.030 1.00 97.12 100 LYS A N 1
ATOM 759 C CA . LYS A 1 100 ? -8.636 -9.268 -3.289 1.00 97.12 100 LYS A CA 1
ATOM 760 C C . LYS A 1 100 ? -8.114 -9.724 -4.654 1.00 97.12 100 LYS A C 1
ATOM 762 O O . LYS A 1 100 ? -7.670 -10.859 -4.795 1.00 97.12 100 LYS A O 1
ATOM 767 N N . ASN A 1 101 ? -8.175 -8.849 -5.655 1.00 97.12 101 ASN A N 1
ATOM 768 C CA . ASN A 1 101 ? -7.732 -9.140 -7.017 1.00 97.12 101 ASN A CA 1
ATOM 769 C C . ASN A 1 101 ? -6.261 -8.777 -7.284 1.00 97.12 101 ASN A C 1
ATOM 771 O O . ASN A 1 101 ? -5.811 -8.932 -8.421 1.00 97.12 101 ASN A O 1
ATOM 775 N N . HIS A 1 102 ? -5.520 -8.294 -6.279 1.00 96.69 102 HIS A N 1
ATOM 776 C CA . HIS A 1 102 ? -4.130 -7.837 -6.407 1.00 96.69 102 HIS A CA 1
ATOM 777 C C . HIS A 1 102 ? -3.940 -6.757 -7.493 1.00 96.69 102 HIS A C 1
ATOM 779 O O . HIS A 1 102 ? -2.987 -6.784 -8.277 1.00 96.69 102 HIS A O 1
ATOM 785 N N . ARG A 1 103 ? -4.884 -5.814 -7.579 1.00 95.50 103 ARG A N 1
ATOM 786 C CA . ARG A 1 103 ? -4.933 -4.762 -8.607 1.00 95.50 103 ARG A CA 1
ATOM 787 C C . ARG A 1 103 ? -5.245 -3.404 -7.991 1.00 95.50 103 ARG A C 1
ATOM 789 O O . ARG A 1 103 ? -6.293 -2.822 -8.255 1.00 95.50 103 ARG A O 1
ATOM 796 N N . MET A 1 104 ? -4.313 -2.878 -7.202 1.00 97.00 104 MET A N 1
ATOM 797 C CA . MET A 1 104 ? -4.483 -1.563 -6.584 1.00 97.00 104 MET A CA 1
ATOM 798 C C . MET A 1 104 ? -4.446 -0.450 -7.632 1.00 97.00 104 MET A C 1
ATOM 800 O O . MET A 1 104 ? -3.675 -0.492 -8.594 1.00 97.00 104 MET A O 1
ATOM 804 N N . ALA A 1 105 ? -5.248 0.586 -7.431 1.00 96.00 105 ALA A N 1
ATOM 805 C CA . ALA A 1 105 ? -5.295 1.738 -8.314 1.00 96.00 105 ALA A CA 1
ATOM 806 C C . ALA A 1 105 ? -3.984 2.540 -8.275 1.00 96.00 105 ALA A C 1
ATOM 808 O O . ALA A 1 105 ? -3.293 2.593 -7.257 1.00 96.00 105 ALA A O 1
ATOM 809 N N . SER A 1 106 ? -3.658 3.219 -9.376 1.00 94.38 106 SER A N 1
ATOM 810 C CA . SER A 1 106 ? -2.614 4.250 -9.380 1.00 94.38 106 SER A CA 1
ATOM 811 C C . SER A 1 106 ? -2.992 5.410 -8.451 1.00 94.38 106 SER A C 1
ATOM 813 O O . SER A 1 106 ? -4.176 5.645 -8.228 1.00 94.38 106 SER A O 1
ATOM 815 N N . CYS A 1 107 ? -2.022 6.193 -7.970 1.00 93.12 107 CYS A N 1
ATOM 816 C CA . CYS A 1 107 ? -2.258 7.348 -7.096 1.00 93.12 107 CYS A CA 1
ATOM 817 C C . CYS A 1 107 ? -3.321 8.302 -7.663 1.00 93.12 107 CYS A C 1
ATOM 819 O O . CYS A 1 107 ? -4.182 8.764 -6.925 1.00 93.12 107 CYS A O 1
ATOM 821 N N . LYS A 1 108 ? -3.308 8.541 -8.984 1.00 90.00 108 LYS A N 1
ATOM 822 C CA . LYS A 1 108 ? -4.303 9.393 -9.655 1.00 90.00 108 LYS A CA 1
ATOM 823 C C . LYS A 1 108 ? -5.728 8.839 -9.541 1.00 90.00 108 LYS A C 1
ATOM 825 O O . LYS A 1 108 ? -6.654 9.607 -9.341 1.00 90.00 108 LYS A O 1
ATOM 830 N N . ARG A 1 109 ? -5.902 7.522 -9.691 1.00 91.44 109 ARG A N 1
ATOM 831 C CA . ARG A 1 109 ? -7.219 6.866 -9.628 1.00 91.44 109 ARG A CA 1
ATOM 832 C C . ARG A 1 109 ? -7.659 6.552 -8.201 1.00 91.44 109 ARG A C 1
ATOM 834 O O . ARG A 1 109 ? -8.848 6.394 -7.962 1.00 91.44 109 ARG A O 1
ATOM 841 N N . ALA A 1 110 ? -6.711 6.423 -7.277 1.00 93.19 110 ALA A N 1
ATOM 842 C CA . ALA A 1 110 ? -6.970 6.004 -5.908 1.00 93.19 110 ALA A CA 1
ATOM 843 C C . ALA A 1 110 ? -7.873 6.987 -5.157 1.00 93.19 110 ALA A C 1
ATOM 845 O O . ALA A 1 110 ? -8.733 6.534 -4.413 1.00 93.19 110 ALA A O 1
ATOM 846 N N . ALA A 1 111 ? -7.715 8.297 -5.389 1.00 88.44 111 ALA A N 1
ATOM 847 C CA . ALA A 1 111 ? -8.575 9.316 -4.791 1.00 88.44 111 ALA A CA 1
ATOM 848 C C . ALA A 1 111 ? -10.047 9.059 -5.153 1.00 88.44 111 ALA A C 1
ATOM 850 O O . ALA A 1 111 ? -10.816 8.658 -4.299 1.00 88.44 111 ALA A O 1
ATOM 851 N N . GLU A 1 112 ? -10.403 9.136 -6.434 1.00 91.50 112 GLU A N 1
ATOM 852 C CA . GLU A 1 112 ? -11.783 8.949 -6.911 1.00 91.50 112 GLU A CA 1
ATOM 853 C C . GLU A 1 112 ? -12.363 7.559 -6.599 1.00 91.50 112 GLU A C 1
ATOM 855 O O . GLU A 1 112 ? -13.560 7.407 -6.380 1.00 91.50 112 GLU A O 1
ATOM 860 N N . ARG A 1 113 ? -11.529 6.513 -6.607 1.00 93.62 113 ARG A N 1
ATOM 861 C CA . ARG A 1 113 ? -11.995 5.126 -6.470 1.00 93.62 113 ARG A CA 1
ATOM 862 C C . ARG A 1 113 ? -12.208 4.692 -5.021 1.00 93.62 113 ARG A C 1
ATOM 864 O O . ARG A 1 113 ? -13.082 3.856 -4.767 1.00 93.62 113 ARG A O 1
ATOM 871 N N . TYR A 1 114 ? -11.385 5.192 -4.098 1.00 93.62 114 TYR A N 1
ATOM 872 C CA . TYR A 1 114 ? -11.353 4.730 -2.707 1.00 93.62 114 TYR A CA 1
ATOM 873 C C . TYR A 1 114 ? -11.877 5.743 -1.695 1.00 93.62 114 TYR A C 1
ATOM 875 O O . TYR A 1 114 ? -12.109 5.355 -0.554 1.00 93.62 114 TYR A O 1
ATOM 883 N N . THR A 1 115 ? -12.092 7.004 -2.073 1.00 84.44 115 THR A N 1
ATOM 884 C CA . THR A 1 115 ? -12.860 7.922 -1.229 1.00 84.44 115 THR A CA 1
ATOM 885 C C . THR A 1 115 ? -14.338 7.756 -1.542 1.00 84.44 115 THR A C 1
ATOM 887 O O . THR A 1 115 ? -14.735 7.851 -2.701 1.00 84.44 115 THR A O 1
ATOM 890 N N . GLU A 1 116 ? -15.166 7.521 -0.529 1.00 64.88 116 GLU A N 1
ATOM 891 C CA . GLU A 1 116 ? -16.600 7.762 -0.671 1.00 64.88 116 GLU A CA 1
ATOM 892 C C . GLU A 1 116 ? -16.812 9.277 -0.794 1.00 64.88 116 GLU A C 1
ATOM 894 O O . GLU A 1 116 ? -16.466 10.030 0.118 1.00 64.88 116 GLU A O 1
ATOM 899 N N . GLU A 1 117 ? -17.366 9.743 -1.918 1.00 52.31 117 GLU A N 1
ATOM 900 C CA . GLU A 1 117 ? -18.109 11.001 -1.884 1.00 52.31 117 GLU A CA 1
ATOM 901 C C . GLU A 1 117 ? -19.278 10.763 -0.933 1.00 52.31 117 GLU A C 1
ATOM 903 O O . GLU A 1 117 ? -20.132 9.910 -1.181 1.00 52.31 117 GLU A O 1
ATOM 908 N N . GLN A 1 118 ? -19.295 11.485 0.185 1.00 41.22 118 GLN A N 1
ATOM 909 C CA . GLN A 1 118 ? -20.484 11.596 1.013 1.00 41.22 118 GLN A CA 1
ATOM 910 C C . GLN A 1 118 ? -21.564 12.263 0.154 1.00 41.22 118 GLN A C 1
ATOM 912 O O . GLN A 1 118 ? -21.679 13.485 0.128 1.00 41.22 118 GLN A O 1
ATOM 917 N N . LEU A 1 119 ? -2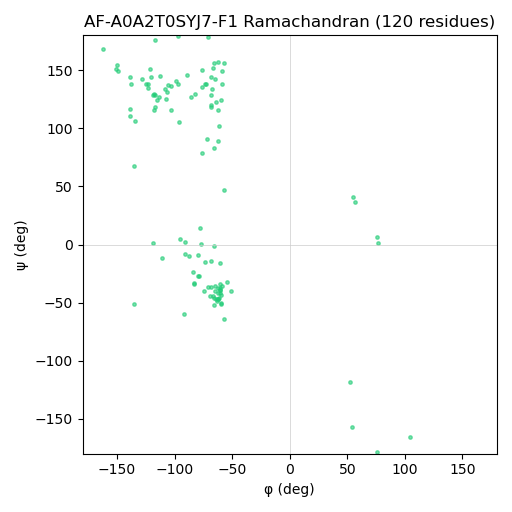2.342 11.468 -0.582 1.00 38.47 119 LEU A N 1
ATOM 918 C CA . LEU A 1 119 ? -23.638 11.888 -1.095 1.00 38.47 119 LEU A CA 1
ATOM 919 C C . LEU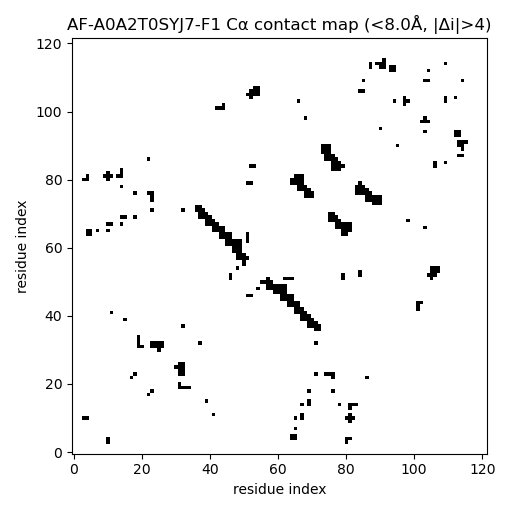 A 1 119 ? -24.534 12.087 0.131 1.00 38.47 119 LEU A C 1
ATOM 921 O O . LEU A 1 119 ? -25.249 11.187 0.558 1.00 38.47 119 LEU A O 1
ATOM 925 N N . THR A 1 120 ? -24.433 13.261 0.751 1.00 32.88 120 THR A N 1
ATOM 926 C CA . THR A 1 120 ? -25.480 13.780 1.627 1.00 32.88 120 THR A CA 1
ATOM 927 C C . THR A 1 120 ? -26.733 13.934 0.778 1.00 32.88 120 THR A C 1
ATOM 929 O O . THR A 1 120 ? -26.835 14.883 0.000 1.00 32.88 120 THR A O 1
ATOM 932 N N . GLU A 1 121 ? -27.672 12.998 0.902 1.00 38.84 121 GLU A N 1
ATOM 933 C CA . GLU A 1 121 ? -29.068 13.305 0.610 1.00 38.84 121 GLU A CA 1
ATOM 934 C C . GLU A 1 12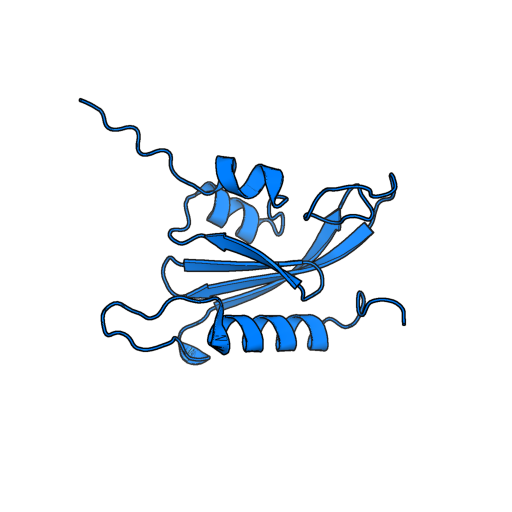1 ? -29.521 14.362 1.630 1.00 38.84 121 GLU A C 1
ATOM 936 O O . GLU A 1 121 ? -29.354 14.183 2.841 1.00 38.84 121 GLU A O 1
ATOM 941 N N . VAL A 1 122 ? -29.993 15.497 1.108 1.00 41.59 122 VAL A N 1
ATOM 942 C CA . VAL A 1 122 ? -30.618 16.602 1.851 1.00 41.59 122 VAL A CA 1
ATOM 943 C C . VAL A 1 122 ? -32.122 16.379 1.874 1.00 41.59 122 VAL A C 1
ATOM 945 O O . VAL A 1 122 ? -32.656 16.009 0.804 1.00 41.59 122 VAL A O 1
#